Protein AF-A0A2V7J8C3-F1 (afdb_monomer)

Mean predicted aligned error: 5.35 Å

Structure (mmCIF, N/CA/C/O backbone):
data_AF-A0A2V7J8C3-F1
#
_entry.id   AF-A0A2V7J8C3-F1
#
loop_
_atom_site.group_PDB
_atom_site.id
_atom_site.type_symbol
_atom_site.label_atom_id
_atom_site.label_alt_id
_atom_site.label_comp_id
_atom_site.label_asym_id
_atom_site.label_entity_id
_atom_site.label_seq_id
_atom_site.pdbx_PDB_ins_code
_atom_site.Cartn_x
_atom_site.Cartn_y
_atom_site.Cartn_z
_atom_site.occupancy
_atom_site.B_iso_or_equiv
_atom_site.auth_seq_id
_atom_site.auth_comp_id
_atom_site.auth_asym_id
_atom_site.auth_atom_id
_atom_site.pdbx_PDB_model_num
ATOM 1 N N . LEU A 1 1 ? -2.988 12.507 -0.382 1.00 87.06 1 LEU A N 1
ATOM 2 C CA . LEU A 1 1 ? -4.265 12.664 -1.120 1.00 87.06 1 LEU A CA 1
ATOM 3 C C . LEU A 1 1 ? -5.375 12.740 -0.075 1.00 87.06 1 LEU A C 1
ATOM 5 O O . LEU A 1 1 ? -5.183 12.157 0.988 1.00 87.06 1 LEU A O 1
ATOM 9 N N . PRO A 1 2 ? -6.484 13.457 -0.310 1.00 94.12 2 PRO A N 1
ATOM 10 C CA . PRO A 1 2 ? -7.516 13.644 0.717 1.00 94.12 2 PRO A CA 1
ATOM 11 C C . PRO A 1 2 ? -8.126 12.335 1.248 1.00 94.12 2 PRO A C 1
ATOM 13 O O . PRO A 1 2 ? -8.419 12.233 2.427 1.00 94.12 2 PRO A O 1
ATOM 16 N N . ASP A 1 3 ? -8.231 11.313 0.403 1.00 97.12 3 ASP A N 1
ATOM 17 C CA . ASP A 1 3 ? -8.801 9.984 0.682 1.00 97.12 3 ASP A CA 1
ATOM 18 C C . ASP A 1 3 ? -7.732 8.909 0.992 1.00 97.12 3 ASP A C 1
ATOM 20 O O . ASP A 1 3 ? -7.987 7.710 0.881 1.00 97.12 3 ASP A O 1
ATOM 24 N N . GLY A 1 4 ? -6.498 9.319 1.311 1.00 97.25 4 GLY A N 1
ATOM 25 C CA . GLY A 1 4 ? -5.372 8.424 1.609 1.00 97.25 4 GLY A CA 1
ATOM 26 C C . GLY A 1 4 ? -4.114 8.762 0.806 1.00 97.25 4 GLY A C 1
ATOM 27 O O . GLY A 1 4 ? -3.589 9.880 0.863 1.00 97.25 4 GLY A O 1
ATOM 28 N N . GLY A 1 5 ? -3.594 7.810 0.029 1.00 97.19 5 GLY A N 1
ATOM 29 C CA . GLY A 1 5 ? -2.376 8.047 -0.749 1.00 97.19 5 GLY A CA 1
ATOM 30 C C . GLY A 1 5 ? -1.975 6.924 -1.695 1.00 97.19 5 GLY A C 1
ATOM 31 O O . GLY A 1 5 ? -2.799 6.100 -2.085 1.00 97.19 5 GLY A O 1
ATOM 32 N N . ARG A 1 6 ? -0.709 6.938 -2.116 1.00 96.06 6 ARG A N 1
ATOM 33 C CA . ARG A 1 6 ? -0.132 5.947 -3.028 1.00 96.06 6 ARG A CA 1
ATOM 34 C C . ARG A 1 6 ? 1.333 5.684 -2.693 1.00 96.06 6 ARG A C 1
ATOM 36 O O . ARG A 1 6 ? 2.027 6.609 -2.278 1.00 96.06 6 ARG A O 1
ATOM 43 N N . VAL A 1 7 ? 1.774 4.457 -2.934 1.00 93.00 7 VAL A N 1
ATOM 44 C CA . VAL A 1 7 ? 3.190 4.073 -3.028 1.00 93.00 7 VAL A CA 1
ATOM 45 C C . VAL A 1 7 ? 3.501 3.907 -4.508 1.00 93.00 7 VAL A C 1
ATOM 47 O O . VAL A 1 7 ? 2.703 3.298 -5.216 1.00 93.00 7 VAL A O 1
ATOM 50 N N . VAL A 1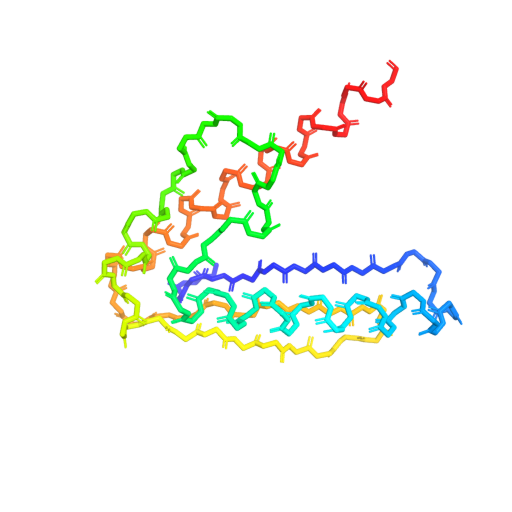 8 ? 4.600 4.483 -4.987 1.00 93.75 8 VAL A N 1
ATOM 51 C CA . VAL A 1 8 ? 5.009 4.426 -6.396 1.00 93.75 8 VAL A CA 1
ATOM 52 C C . VAL A 1 8 ? 6.448 3.948 -6.447 1.00 93.75 8 VAL A C 1
ATOM 54 O O . VAL A 1 8 ? 7.278 4.460 -5.700 1.00 93.75 8 VAL A O 1
ATOM 57 N N . LEU A 1 9 ? 6.724 3.001 -7.335 1.00 92.38 9 LEU A N 1
ATOM 58 C CA . LEU A 1 9 ? 8.073 2.575 -7.667 1.00 92.38 9 LEU A CA 1
ATOM 59 C C . LEU A 1 9 ? 8.194 2.558 -9.189 1.00 92.38 9 LEU A C 1
ATOM 61 O O . LEU A 1 9 ? 7.447 1.850 -9.861 1.00 92.38 9 LEU A O 1
ATOM 65 N N . ASP A 1 10 ? 9.117 3.356 -9.712 1.00 93.00 10 ASP A N 1
ATOM 66 C CA . ASP A 1 10 ? 9.424 3.457 -11.136 1.00 93.00 10 ASP A CA 1
ATOM 67 C C . ASP A 1 10 ? 10.932 3.208 -11.337 1.00 93.00 10 ASP A C 1
ATOM 69 O O . ASP A 1 10 ? 11.735 3.444 -10.434 1.00 93.00 10 ASP A O 1
ATOM 73 N N . ARG A 1 11 ? 11.319 2.717 -12.517 1.00 90.69 11 ARG A N 1
ATOM 74 C CA . ARG A 1 11 ? 12.713 2.615 -12.969 1.00 90.69 11 ARG A CA 1
ATOM 75 C C . ARG A 1 11 ? 13.140 3.884 -13.685 1.00 90.69 11 ARG A C 1
ATOM 77 O O . ARG A 1 11 ? 12.342 4.523 -14.382 1.00 90.69 11 ARG A O 1
ATOM 84 N N . ASP A 1 12 ? 14.427 4.187 -13.580 1.00 89.25 12 ASP A N 1
ATOM 85 C CA . ASP A 1 12 ? 15.066 5.230 -14.379 1.00 89.25 12 ASP A CA 1
ATOM 86 C C . ASP A 1 12 ? 15.152 4.830 -15.852 1.00 89.25 12 ASP A C 1
ATOM 88 O O . ASP A 1 12 ? 14.754 5.602 -16.724 1.00 89.25 12 ASP A O 1
ATOM 92 N N . ASP A 1 13 ? 15.553 3.586 -16.111 1.00 88.06 13 ASP A N 1
ATOM 93 C CA . ASP A 1 13 ? 15.541 3.002 -17.446 1.00 88.06 13 ASP A CA 1
ATOM 94 C C . ASP A 1 13 ? 14.136 2.496 -17.818 1.00 88.06 13 ASP A C 1
ATOM 96 O O . ASP A 1 13 ? 13.621 1.528 -17.255 1.00 88.06 13 ASP A O 1
ATOM 100 N N . ALA A 1 14 ? 13.507 3.175 -18.779 1.00 84.00 14 ALA A N 1
ATOM 101 C CA . ALA A 1 14 ? 12.165 2.859 -19.255 1.00 84.00 14 ALA A CA 1
ATOM 102 C C . ALA A 1 14 ? 12.111 1.676 -20.241 1.00 84.00 14 ALA A C 1
ATOM 104 O O . ALA A 1 14 ? 11.008 1.218 -20.546 1.00 84.00 14 ALA A O 1
ATOM 105 N N . VAL A 1 15 ? 13.253 1.186 -20.744 1.00 90.56 15 VAL A N 1
ATOM 106 C CA . VAL A 1 15 ? 13.302 0.034 -21.665 1.00 90.56 15 VAL A CA 1
ATOM 107 C C . VAL A 1 15 ? 13.676 -1.279 -20.972 1.00 90.56 15 VAL A C 1
ATOM 109 O O . VAL A 1 15 ? 13.545 -2.346 -21.574 1.00 90.56 15 VAL A O 1
ATOM 112 N N . ASP A 1 16 ? 14.045 -1.231 -19.689 1.00 93.06 16 ASP A N 1
ATOM 113 C CA . ASP A 1 16 ? 14.272 -2.401 -18.832 1.00 93.06 16 ASP A CA 1
ATOM 114 C C . ASP A 1 16 ? 12.940 -3.087 -18.462 1.00 93.06 16 ASP A C 1
ATOM 116 O O . ASP A 1 16 ? 12.409 -2.998 -17.348 1.00 93.06 16 ASP A O 1
ATOM 120 N N . THR A 1 17 ? 12.353 -3.765 -19.450 1.00 93.88 17 THR A N 1
ATOM 121 C CA . THR A 1 17 ? 11.044 -4.425 -19.334 1.00 93.88 17 THR A CA 1
ATOM 122 C C . THR A 1 17 ? 11.018 -5.511 -18.257 1.00 93.88 17 THR A C 1
ATOM 124 O O . THR A 1 17 ? 9.980 -5.706 -17.618 1.00 93.88 17 THR A O 1
ATOM 127 N N . ALA A 1 18 ? 12.149 -6.175 -18.000 1.00 95.62 18 ALA A N 1
ATOM 128 C CA . ALA A 1 18 ? 12.275 -7.196 -16.965 1.00 95.62 18 ALA A CA 1
ATOM 129 C C . ALA A 1 18 ? 12.188 -6.590 -15.553 1.00 95.62 18 ALA A C 1
ATOM 131 O O . ALA A 1 18 ? 11.429 -7.087 -14.710 1.00 95.62 18 ALA A O 1
ATOM 132 N N . ALA A 1 19 ? 12.890 -5.481 -15.291 1.00 93.50 19 ALA A N 1
ATOM 133 C CA . ALA A 1 19 ? 12.774 -4.793 -14.008 1.00 93.50 19 ALA A CA 1
ATOM 134 C C . ALA A 1 19 ? 11.388 -4.164 -13.818 1.00 93.50 19 ALA A C 1
ATOM 136 O O . ALA A 1 19 ? 10.812 -4.252 -12.732 1.00 93.50 19 ALA A O 1
ATOM 137 N N . ILE A 1 20 ? 10.806 -3.588 -14.875 1.00 96.75 20 ILE A N 1
ATOM 138 C CA . ILE A 1 20 ? 9.440 -3.044 -14.837 1.00 96.75 20 ILE A CA 1
ATOM 139 C C . ILE A 1 20 ? 8.427 -4.144 -14.483 1.00 96.75 20 ILE A C 1
ATOM 141 O O . ILE A 1 20 ? 7.562 -3.934 -13.627 1.00 96.75 20 ILE A O 1
ATOM 145 N N . ALA A 1 21 ? 8.536 -5.328 -15.094 1.00 96.50 21 ALA A N 1
ATOM 146 C CA . ALA A 1 21 ? 7.674 -6.468 -14.783 1.00 96.50 21 ALA A CA 1
ATOM 147 C C . ALA A 1 21 ? 7.834 -6.927 -13.324 1.00 96.50 21 ALA A C 1
ATOM 149 O O . ALA A 1 21 ? 6.832 -7.147 -12.637 1.00 96.50 21 ALA A O 1
ATOM 150 N N . THR A 1 22 ? 9.074 -6.986 -12.832 1.00 96.00 22 THR A N 1
ATOM 151 C CA . THR A 1 22 ? 9.386 -7.309 -11.431 1.00 96.00 22 THR A CA 1
ATOM 152 C C . THR A 1 22 ? 8.734 -6.319 -10.465 1.00 96.00 22 THR A C 1
ATOM 154 O O . THR A 1 22 ? 8.076 -6.730 -9.511 1.00 96.00 22 THR A O 1
ATOM 157 N N . ILE A 1 23 ? 8.825 -5.013 -10.736 1.00 94.94 23 ILE A N 1
ATOM 158 C CA . ILE A 1 23 ? 8.181 -3.982 -9.910 1.00 94.94 23 ILE A CA 1
ATOM 159 C C . ILE A 1 23 ? 6.665 -4.155 -9.887 1.00 94.94 23 ILE A C 1
ATOM 161 O O . ILE A 1 23 ? 6.049 -4.081 -8.825 1.00 94.94 23 ILE A O 1
ATOM 165 N N . ARG A 1 24 ? 6.037 -4.397 -11.041 1.00 97.50 24 ARG A N 1
ATOM 166 C CA . ARG A 1 24 ? 4.580 -4.587 -11.115 1.00 97.50 24 ARG A CA 1
ATOM 167 C C . ARG A 1 24 ? 4.129 -5.803 -10.312 1.00 97.50 24 ARG A C 1
ATOM 169 O O . ARG A 1 24 ? 3.149 -5.707 -9.575 1.00 97.50 24 ARG A O 1
ATOM 176 N N . ALA A 1 25 ? 4.851 -6.921 -10.411 1.00 96.56 25 ALA A N 1
ATOM 177 C CA . ALA A 1 25 ? 4.597 -8.101 -9.585 1.00 96.56 25 ALA A CA 1
ATOM 178 C C . ALA A 1 25 ? 4.728 -7.767 -8.091 1.00 96.56 25 ALA A C 1
ATOM 180 O O . ALA A 1 25 ? 3.803 -8.015 -7.317 1.00 96.56 25 ALA A O 1
ATOM 181 N N . HIS A 1 26 ? 5.806 -7.080 -7.713 1.00 93.69 26 HIS A N 1
ATOM 182 C CA . HIS A 1 26 ? 6.038 -6.653 -6.339 1.00 93.69 26 HIS A CA 1
ATOM 183 C C . HIS A 1 26 ? 4.913 -5.752 -5.789 1.00 93.69 26 HIS A C 1
ATOM 185 O O . HIS A 1 26 ? 4.433 -5.961 -4.675 1.00 93.69 26 HIS A O 1
ATOM 191 N N . MET A 1 27 ? 4.411 -4.793 -6.577 1.00 94.94 27 MET A N 1
ATOM 192 C CA . MET A 1 27 ? 3.289 -3.936 -6.164 1.00 94.94 27 MET A CA 1
ATOM 193 C C . MET A 1 27 ? 1.993 -4.733 -5.932 1.00 94.94 27 MET A C 1
ATOM 195 O O . MET A 1 27 ? 1.225 -4.413 -5.021 1.00 94.94 27 MET A O 1
ATOM 199 N N . ARG A 1 28 ? 1.740 -5.793 -6.712 1.00 97.12 28 ARG A N 1
ATOM 200 C CA . ARG A 1 28 ? 0.582 -6.686 -6.502 1.00 97.12 28 ARG A CA 1
ATOM 201 C C . ARG A 1 28 ? 0.718 -7.500 -5.219 1.00 97.12 28 ARG A C 1
ATOM 203 O O . ARG A 1 28 ? -0.273 -7.657 -4.499 1.00 97.12 28 ARG A O 1
ATOM 210 N N . ASP A 1 29 ? 1.927 -7.952 -4.904 1.00 95.12 29 ASP A N 1
ATOM 211 C CA . ASP A 1 29 ? 2.211 -8.660 -3.656 1.00 95.12 29 ASP A CA 1
ATOM 212 C C . ASP A 1 29 ? 2.024 -7.759 -2.434 1.00 95.12 29 ASP A C 1
ATOM 214 O O . ASP A 1 29 ? 1.407 -8.187 -1.456 1.00 95.12 29 ASP A O 1
ATOM 218 N N . ILE A 1 30 ? 2.482 -6.502 -2.502 1.00 92.19 30 ILE A N 1
ATOM 219 C CA . ILE A 1 30 ? 2.244 -5.499 -1.452 1.00 92.19 30 ILE A CA 1
ATOM 220 C C . ILE A 1 30 ? 0.748 -5.268 -1.269 1.00 92.19 30 ILE A C 1
ATOM 222 O O . ILE A 1 30 ? 0.248 -5.341 -0.149 1.00 92.19 30 ILE A O 1
ATOM 226 N N . ALA A 1 31 ? 0.012 -5.017 -2.356 1.00 96.06 31 ALA A N 1
ATOM 227 C CA . ALA A 1 31 ? -1.426 -4.785 -2.268 1.00 96.06 31 ALA A CA 1
ATOM 228 C C . ALA A 1 31 ? -2.155 -5.986 -1.637 1.00 96.06 31 ALA A C 1
ATOM 230 O O . ALA A 1 31 ? -3.102 -5.803 -0.874 1.00 96.06 31 ALA A O 1
ATOM 231 N N . THR A 1 32 ? -1.705 -7.211 -1.922 1.00 96.31 32 THR A N 1
ATOM 232 C CA . THR A 1 32 ? -2.266 -8.440 -1.344 1.00 96.31 32 THR A CA 1
ATOM 233 C C . THR A 1 32 ? -1.967 -8.567 0.144 1.00 96.31 32 THR A C 1
ATOM 235 O O . THR A 1 32 ? -2.893 -8.806 0.916 1.00 96.31 32 THR A O 1
ATOM 238 N N . ALA A 1 33 ? -0.721 -8.342 0.561 1.00 93.62 33 ALA A N 1
ATOM 239 C CA . ALA A 1 33 ? -0.350 -8.360 1.974 1.00 93.62 33 ALA A CA 1
ATOM 240 C C . ALA A 1 33 ? -1.119 -7.289 2.767 1.00 93.62 33 ALA A C 1
ATOM 242 O O . ALA A 1 33 ? -1.744 -7.584 3.784 1.00 93.62 33 ALA A O 1
ATOM 243 N N . PHE A 1 34 ? -1.205 -6.070 2.232 1.00 94.44 34 PHE A N 1
ATOM 244 C CA . PHE A 1 34 ? -1.915 -4.970 2.883 1.00 94.44 34 PHE A CA 1
ATOM 245 C C . PHE A 1 34 ? -3.410 -5.251 3.055 1.00 94.44 34 PHE A C 1
ATOM 247 O O . PHE A 1 34 ? -3.967 -4.965 4.114 1.00 94.44 34 PHE A O 1
ATOM 254 N N . ARG A 1 35 ? -4.057 -5.884 2.065 1.00 96.12 35 ARG A N 1
ATOM 255 C CA . ARG A 1 35 ? -5.450 -6.356 2.197 1.00 96.12 35 ARG A CA 1
ATOM 256 C C . ARG A 1 35 ? -5.622 -7.377 3.323 1.00 96.12 35 ARG A C 1
ATOM 258 O O . ARG A 1 35 ? -6.669 -7.398 3.966 1.00 96.12 35 ARG A O 1
ATOM 265 N N . ALA A 1 36 ? -4.604 -8.194 3.584 1.00 94.88 36 ALA A N 1
ATOM 266 C CA . ALA A 1 36 ? -4.584 -9.132 4.704 1.00 94.88 36 ALA A CA 1
ATOM 267 C C . ALA A 1 36 ? -4.248 -8.465 6.055 1.00 94.88 36 ALA A C 1
ATOM 269 O O . ALA A 1 36 ? -4.282 -9.129 7.087 1.00 94.88 36 ALA A O 1
ATOM 270 N N . GLY A 1 37 ? -3.945 -7.160 6.076 1.00 92.75 37 GLY A N 1
ATOM 271 C CA . GLY A 1 37 ? -3.438 -6.467 7.263 1.00 92.75 37 GLY A CA 1
ATOM 272 C C . GLY A 1 37 ? -1.997 -6.849 7.614 1.00 92.75 37 GLY A C 1
ATOM 273 O O . GLY A 1 37 ? -1.542 -6.565 8.724 1.00 92.75 37 GLY A O 1
ATOM 274 N N . ASP A 1 38 ? -1.297 -7.498 6.683 1.00 90.56 38 ASP A N 1
ATOM 275 C CA . ASP A 1 38 ? 0.119 -7.808 6.777 1.00 90.56 38 ASP A CA 1
ATOM 276 C C . ASP A 1 38 ? 0.916 -6.672 6.141 1.00 90.56 38 ASP A C 1
ATOM 278 O O . ASP A 1 38 ? 0.928 -6.484 4.923 1.00 90.56 38 ASP A O 1
ATOM 282 N N . PHE A 1 39 ? 1.591 -5.905 6.987 1.00 87.31 39 PHE A N 1
ATOM 283 C CA . PHE A 1 39 ? 2.434 -4.814 6.534 1.00 87.31 39 PHE A CA 1
ATOM 284 C C . PHE A 1 39 ? 3.926 -5.170 6.557 1.00 87.31 39 PHE A C 1
ATOM 286 O O . PHE A 1 39 ? 4.742 -4.316 6.265 1.00 87.31 39 PHE A O 1
ATOM 293 N N . THR A 1 40 ? 4.317 -6.414 6.843 1.00 77.06 40 THR A N 1
ATOM 294 C CA . THR A 1 40 ? 5.735 -6.790 7.022 1.00 77.06 40 THR A CA 1
ATOM 295 C C . THR A 1 40 ? 6.581 -6.680 5.748 1.00 77.06 40 THR A C 1
ATOM 297 O O . THR A 1 40 ? 7.759 -6.338 5.829 1.00 77.06 40 THR A O 1
ATOM 300 N N . LYS A 1 41 ? 5.993 -6.906 4.563 1.00 68.69 41 LYS A N 1
ATOM 301 C CA . LYS A 1 41 ? 6.720 -6.949 3.278 1.00 68.69 41 LYS A CA 1
ATOM 302 C C . LYS A 1 41 ? 7.468 -5.654 2.904 1.00 68.69 41 LYS A C 1
ATOM 304 O O . LYS A 1 41 ? 8.626 -5.760 2.517 1.00 68.69 41 LYS A O 1
ATOM 309 N N . PRO A 1 42 ? 6.889 -4.442 3.019 1.00 60.12 42 PRO A N 1
ATOM 310 C CA . PRO A 1 42 ? 7.653 -3.203 2.834 1.00 60.12 42 PRO A CA 1
ATOM 311 C C . PRO A 1 42 ? 8.560 -2.835 4.019 1.00 60.12 42 PRO A C 1
ATOM 313 O O . PRO A 1 42 ? 9.315 -1.877 3.914 1.00 60.12 42 PRO A O 1
ATOM 316 N N . PHE A 1 43 ? 8.507 -3.559 5.142 1.00 55.78 43 PHE A N 1
ATOM 317 C CA . PHE A 1 43 ? 9.169 -3.166 6.391 1.00 55.78 43 PHE A CA 1
ATOM 318 C C . PHE A 1 43 ? 10.222 -4.141 6.901 1.00 55.78 43 PHE A C 1
ATOM 320 O O . PHE A 1 43 ? 10.633 -4.013 8.051 1.00 55.78 43 PHE A O 1
ATOM 327 N N . GLN A 1 44 ? 10.702 -5.087 6.090 1.00 53.22 44 GLN A N 1
ATOM 328 C CA . GLN A 1 44 ? 11.776 -5.997 6.521 1.00 53.22 44 GLN A CA 1
ATOM 329 C C . GLN A 1 44 ? 13.043 -5.268 7.021 1.00 53.22 44 GLN A C 1
ATOM 331 O O . GLN A 1 44 ? 13.855 -5.874 7.709 1.00 53.22 44 GLN A O 1
ATOM 336 N N . VAL A 1 45 ? 13.184 -3.970 6.732 1.00 52.19 45 VAL A N 1
ATOM 337 C CA . VAL A 1 45 ? 14.267 -3.087 7.194 1.00 52.19 45 VAL A CA 1
ATOM 338 C C . VAL A 1 45 ? 13.956 -2.267 8.459 1.00 52.19 45 VAL A C 1
ATOM 340 O O . VAL A 1 45 ? 14.845 -1.590 8.967 1.00 52.19 45 VAL A O 1
ATOM 343 N N . HIS A 1 46 ? 12.745 -2.315 9.024 1.00 55.94 46 HIS A N 1
ATOM 344 C CA . HIS A 1 46 ? 12.406 -1.546 10.228 1.00 55.94 46 HIS A CA 1
ATOM 345 C C . HIS A 1 46 ? 12.288 -2.455 11.455 1.00 55.94 46 HIS A C 1
ATOM 347 O O . HIS A 1 46 ? 11.282 -3.128 11.653 1.00 55.94 46 HIS A O 1
ATOM 353 N N . ALA A 1 47 ? 13.285 -2.399 12.343 1.00 57.56 47 ALA A N 1
ATOM 354 C CA . ALA A 1 47 ? 13.244 -3.030 13.669 1.00 57.56 47 ALA A CA 1
ATOM 355 C C . ALA A 1 47 ? 12.226 -2.376 14.636 1.00 57.56 47 ALA A C 1
ATOM 357 O O . ALA A 1 47 ? 12.155 -2.742 15.808 1.00 57.56 47 ALA A O 1
ATOM 358 N N . GLN A 1 48 ? 11.449 -1.395 14.160 1.00 65.44 48 GLN A N 1
ATOM 359 C CA . GLN A 1 48 ? 10.527 -0.589 14.954 1.00 65.44 48 GLN A CA 1
ATOM 360 C C . GLN A 1 48 ? 9.097 -0.643 14.417 1.00 65.44 48 GLN A C 1
ATOM 362 O O . GLN A 1 48 ? 8.859 -0.830 13.223 1.00 65.44 48 GLN A O 1
ATOM 367 N N . ALA A 1 49 ? 8.136 -0.427 15.316 1.00 76.62 49 ALA A N 1
ATOM 368 C CA . ALA A 1 49 ? 6.735 -0.277 14.954 1.00 76.62 49 ALA A CA 1
ATOM 369 C C . ALA A 1 49 ? 6.564 0.897 13.978 1.00 76.62 49 ALA A C 1
ATOM 371 O O . ALA A 1 49 ? 6.950 2.025 14.279 1.00 76.62 49 ALA A O 1
ATOM 372 N N . VAL A 1 50 ? 5.967 0.638 12.813 1.00 87.19 50 VAL A N 1
ATOM 373 C CA . VAL A 1 50 ? 5.732 1.677 11.807 1.00 87.19 50 VAL A CA 1
ATOM 374 C C . VAL A 1 50 ? 4.428 2.421 12.126 1.00 87.19 50 VAL A C 1
ATOM 376 O O . VAL A 1 50 ? 3.372 1.775 12.191 1.00 87.19 50 VAL A O 1
ATOM 379 N N . PRO A 1 51 ? 4.460 3.757 12.306 1.00 92.44 51 PRO A N 1
ATOM 380 C CA . PRO A 1 51 ? 3.267 4.566 12.544 1.00 92.44 51 PRO A CA 1
ATOM 381 C C . PRO A 1 51 ? 2.159 4.312 11.515 1.00 92.44 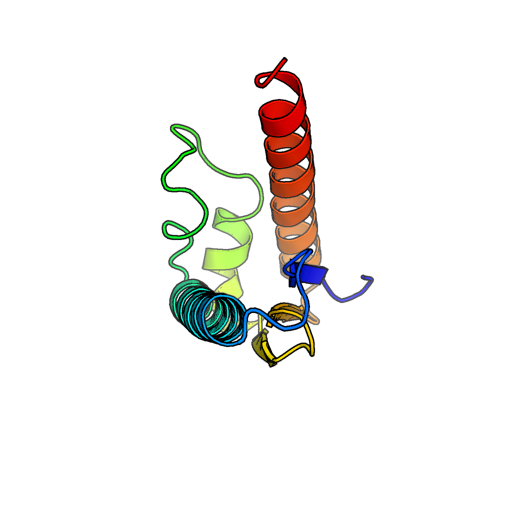51 PRO A C 1
ATOM 383 O O . PRO A 1 51 ? 2.424 4.018 10.350 1.00 92.44 51 PRO A O 1
ATOM 386 N N . GLY A 1 52 ? 0.902 4.386 11.951 1.00 94.50 52 GLY A N 1
ATOM 387 C CA . GLY A 1 52 ? -0.270 4.139 11.109 1.00 94.50 52 GLY A CA 1
ATOM 388 C C . GLY A 1 52 ? -0.615 2.664 10.859 1.00 94.50 52 GLY A C 1
ATOM 389 O O . GLY A 1 52 ? -1.784 2.350 10.655 1.00 94.50 52 GLY A O 1
ATOM 390 N N . THR A 1 53 ? 0.332 1.723 10.942 1.00 93.56 53 THR A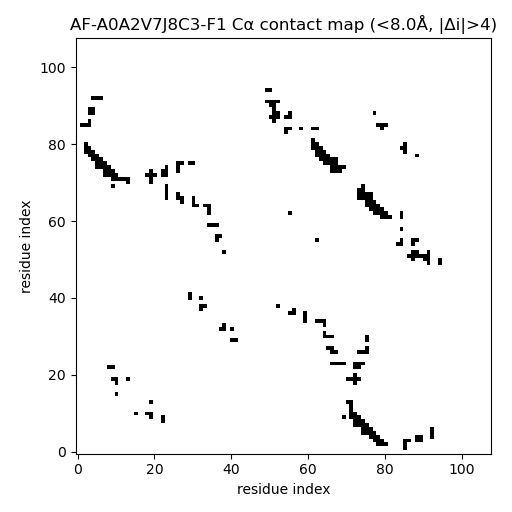 N 1
ATOM 391 C CA . THR A 1 53 ? 0.069 0.306 10.591 1.00 93.56 53 THR A CA 1
ATOM 392 C C . THR A 1 53 ? -0.954 -0.381 11.489 1.00 93.56 53 THR A C 1
ATOM 394 O O . THR A 1 53 ? -1.782 -1.147 10.998 1.00 93.56 53 THR A O 1
ATOM 397 N N . VAL A 1 54 ? -0.954 -0.075 12.791 1.00 93.69 54 VAL A N 1
ATOM 398 C CA . VAL A 1 54 ? -1.962 -0.582 13.736 1.00 93.69 54 VAL A CA 1
ATOM 399 C C . VAL A 1 54 ? -3.353 -0.092 13.338 1.00 93.69 54 VAL A C 1
ATOM 401 O O . VAL A 1 54 ? -4.252 -0.910 13.155 1.00 93.69 54 VAL A O 1
ATOM 404 N N . GLY A 1 55 ? -3.509 1.213 13.097 1.00 96.38 55 GLY A N 1
ATOM 405 C CA . GLY A 1 55 ? -4.783 1.793 12.667 1.00 96.38 55 GLY A CA 1
ATOM 406 C C . GLY A 1 55 ? -5.242 1.265 11.306 1.00 96.38 55 GLY A C 1
ATOM 407 O O . GLY A 1 55 ? -6.420 0.967 11.122 1.00 96.38 55 GLY A O 1
ATOM 408 N N . MET A 1 56 ? -4.319 1.069 10.361 1.00 97.25 56 MET A N 1
ATOM 409 C CA . MET A 1 56 ? -4.630 0.455 9.068 1.00 97.25 56 MET A CA 1
ATOM 410 C C . MET A 1 56 ? -5.086 -1.004 9.221 1.00 97.25 56 MET A C 1
ATOM 412 O O . MET A 1 56 ? -6.044 -1.411 8.567 1.00 97.25 56 MET A O 1
ATOM 416 N N . ARG A 1 57 ? -4.456 -1.782 10.112 1.00 95.69 57 ARG A N 1
ATOM 417 C CA . ARG A 1 57 ? -4.840 -3.173 10.406 1.00 95.69 57 ARG A CA 1
ATOM 418 C C . ARG A 1 57 ? -6.221 -3.264 11.052 1.00 95.69 57 ARG A C 1
ATOM 420 O O . ARG A 1 57 ? -7.043 -4.071 10.626 1.00 95.69 57 ARG A O 1
ATOM 427 N N . GLU A 1 58 ? -6.486 -2.431 12.053 1.00 97.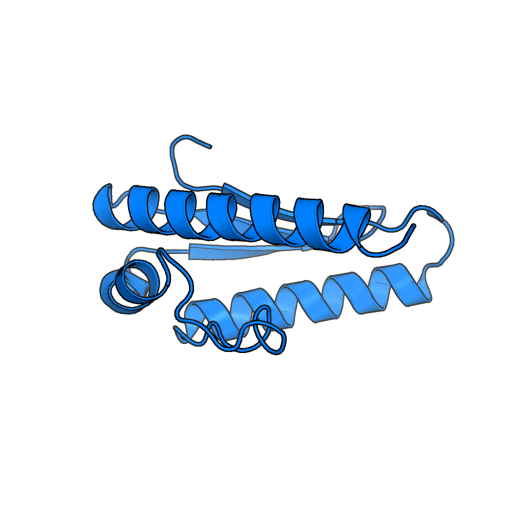12 58 GLU A N 1
ATOM 428 C CA . GLU A 1 58 ? -7.782 -2.371 12.742 1.00 97.12 58 GLU A CA 1
ATOM 429 C C . GLU A 1 58 ? -8.913 -1.950 11.798 1.00 97.12 58 GLU A C 1
ATOM 431 O O . GLU A 1 58 ? -10.038 -2.435 11.907 1.00 97.12 58 GLU A O 1
ATOM 436 N N . ARG A 1 59 ? -8.608 -1.085 10.824 1.00 97.56 59 ARG A N 1
ATOM 437 C CA . ARG A 1 59 ? -9.564 -0.571 9.838 1.00 97.56 59 ARG A CA 1
ATOM 438 C C . ARG A 1 59 ? -9.497 -1.287 8.492 1.00 97.56 59 ARG A C 1
ATOM 440 O O . ARG A 1 59 ? -10.004 -0.742 7.516 1.00 97.56 59 ARG A O 1
ATOM 447 N N . ARG A 1 60 ? -8.936 -2.504 8.408 1.00 96.25 60 ARG A N 1
ATOM 448 C CA . ARG A 1 60 ? -8.693 -3.182 7.114 1.00 96.25 60 ARG A CA 1
ATOM 449 C C . ARG A 1 60 ? -9.925 -3.226 6.205 1.00 96.25 60 ARG A C 1
ATOM 451 O O . ARG A 1 60 ? -9.804 -3.057 5.002 1.00 96.25 60 ARG A O 1
ATOM 458 N N . ALA A 1 61 ? -11.112 -3.426 6.786 1.00 97.25 61 ALA A N 1
ATOM 459 C CA . ALA A 1 61 ? -12.367 -3.533 6.042 1.00 97.25 61 ALA A CA 1
ATOM 460 C C . ALA A 1 61 ? -12.811 -2.204 5.400 1.00 97.25 61 ALA A C 1
ATOM 462 O O . ALA A 1 61 ? -13.600 -2.215 4.462 1.00 97.25 61 ALA A O 1
ATOM 463 N N . ALA A 1 62 ? -12.300 -1.073 5.890 1.00 98.12 62 ALA A N 1
ATOM 464 C CA . ALA A 1 62 ? -12.580 0.262 5.371 1.00 98.12 62 ALA A CA 1
ATOM 465 C C . ALA A 1 62 ? -11.525 0.752 4.362 1.00 98.12 62 ALA A C 1
ATOM 467 O O . ALA A 1 62 ? -11.694 1.824 3.782 1.00 98.12 62 ALA A O 1
ATOM 468 N N . ILE A 1 63 ? -10.440 -0.002 4.147 1.00 98.62 63 ILE A N 1
ATOM 469 C CA . ILE A 1 63 ? -9.335 0.408 3.278 1.00 98.62 63 ILE A CA 1
ATOM 470 C C . ILE A 1 63 ? -9.297 -0.471 2.033 1.00 98.62 63 ILE A C 1
ATOM 472 O O . ILE A 1 63 ? -9.248 -1.697 2.101 1.00 98.62 63 ILE A O 1
ATOM 476 N N . SER A 1 64 ? -9.253 0.177 0.874 1.00 98.56 64 SER A N 1
ATOM 477 C CA . SER A 1 64 ? -8.984 -0.479 -0.401 1.00 98.56 64 SER A CA 1
ATOM 478 C C . SER A 1 64 ? -7.533 -0.267 -0.819 1.00 98.56 64 SER A C 1
ATOM 480 O O . SER A 1 64 ? -6.968 0.821 -0.672 1.00 98.56 64 SER A O 1
ATOM 482 N N . TYR A 1 65 ? -6.947 -1.331 -1.361 1.00 98.12 65 TYR A N 1
ATOM 483 C CA . TYR A 1 65 ? -5.594 -1.354 -1.899 1.00 98.12 65 TYR A CA 1
ATOM 484 C C . TYR A 1 65 ? -5.664 -1.852 -3.334 1.00 98.12 65 TYR A C 1
ATOM 486 O O . TYR A 1 65 ? -6.185 -2.939 -3.585 1.00 98.12 65 TYR A O 1
ATOM 494 N N . GLU A 1 66 ? -5.138 -1.074 -4.269 1.00 98.25 66 GLU A N 1
ATOM 495 C CA . GLU A 1 66 ? -5.224 -1.353 -5.699 1.00 98.25 66 GLU A CA 1
ATOM 496 C C . GLU A 1 66 ? -3.842 -1.211 -6.332 1.00 98.25 66 GLU A C 1
ATOM 498 O O . GLU A 1 66 ? -3.245 -0.135 -6.295 1.00 98.25 66 GLU A O 1
ATOM 503 N N . ALA A 1 67 ? -3.322 -2.306 -6.885 1.00 97.56 67 ALA A N 1
ATOM 504 C CA . ALA A 1 67 ? -2.083 -2.278 -7.648 1.00 97.56 67 ALA A CA 1
ATOM 505 C C . ALA A 1 67 ? -2.393 -1.822 -9.077 1.00 97.56 67 ALA A C 1
ATOM 507 O O . ALA A 1 67 ? -3.271 -2.387 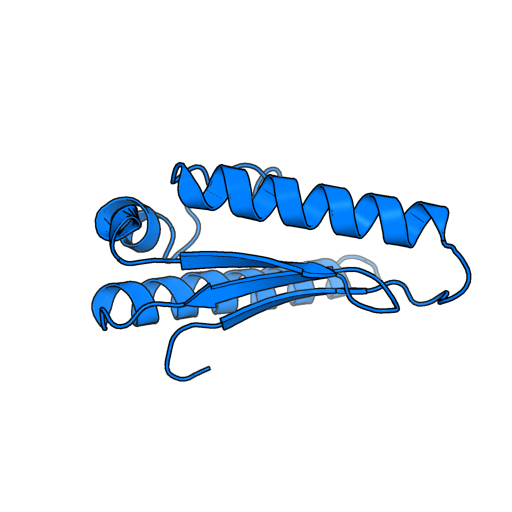-9.725 1.00 97.56 67 ALA A O 1
ATOM 508 N N . ILE A 1 68 ? -1.682 -0.803 -9.551 1.00 98.44 68 ILE A N 1
ATOM 509 C CA . ILE A 1 68 ? -1.860 -0.219 -10.880 1.00 98.44 68 ILE A CA 1
ATOM 510 C C . ILE A 1 68 ? -0.507 -0.248 -11.584 1.00 98.44 68 ILE A C 1
ATOM 512 O O . ILE A 1 68 ? 0.485 0.281 -11.071 1.00 98.44 68 ILE A O 1
ATOM 516 N N . ASP A 1 69 ? -0.475 -0.860 -12.763 1.00 97.75 69 ASP A N 1
ATOM 517 C CA . ASP A 1 69 ? 0.705 -0.872 -13.619 1.00 97.75 69 ASP A CA 1
ATOM 518 C C . ASP A 1 69 ? 0.986 0.543 -14.138 1.00 97.75 69 ASP A C 1
ATOM 520 O O . ASP A 1 69 ? 0.083 1.268 -14.558 1.00 97.75 69 ASP A O 1
ATOM 524 N N . ARG A 1 70 ? 2.258 0.939 -14.125 1.00 96.69 70 ARG A N 1
ATOM 525 C CA . ARG A 1 70 ? 2.733 2.210 -14.681 1.00 96.69 70 ARG A CA 1
ATOM 526 C C . ARG A 1 70 ? 3.698 1.943 -15.832 1.00 96.69 70 ARG A C 1
ATOM 528 O O . ARG A 1 70 ? 4.352 0.898 -15.835 1.00 96.69 70 ARG A O 1
ATOM 535 N N . PRO A 1 71 ? 3.866 2.876 -16.788 1.00 95.62 71 PRO A N 1
ATOM 536 C CA . PRO A 1 71 ? 4.783 2.683 -17.913 1.00 95.62 71 PRO A CA 1
ATOM 537 C C . PRO A 1 71 ? 6.205 2.295 -17.489 1.00 95.62 71 PRO A C 1
ATOM 539 O O . PRO A 1 71 ? 6.808 1.442 -18.123 1.00 95.62 71 PRO A O 1
ATOM 542 N N . ARG A 1 72 ? 6.689 2.853 -16.372 1.00 95.44 72 ARG A N 1
ATOM 543 C CA . ARG A 1 72 ? 8.053 2.656 -15.856 1.00 95.44 72 ARG A CA 1
ATOM 544 C C . ARG A 1 72 ? 8.121 1.796 -14.591 1.00 95.44 72 ARG A C 1
ATOM 546 O O . ARG A 1 72 ? 9.178 1.701 -13.982 1.00 95.44 72 ARG A O 1
ATOM 553 N N . GLY A 1 73 ? 7.020 1.171 -14.182 1.00 96.38 73 GLY A N 1
ATOM 554 C CA . GLY A 1 73 ? 6.965 0.433 -12.923 1.00 96.38 73 GLY A CA 1
ATOM 555 C C . GLY A 1 73 ? 5.537 0.164 -12.475 1.00 96.38 73 GLY A C 1
ATOM 556 O O . GLY A 1 73 ? 4.716 -0.328 -13.255 1.00 96.38 73 GLY A O 1
ATOM 557 N N . GLY A 1 74 ? 5.223 0.488 -11.225 1.00 96.44 74 GLY A N 1
ATOM 558 C CA . GLY A 1 74 ? 3.913 0.238 -10.639 1.00 96.44 74 GLY A CA 1
ATOM 559 C C . GLY A 1 74 ? 3.616 1.117 -9.430 1.00 96.44 74 GLY A C 1
ATOM 560 O O . GLY A 1 74 ? 4.482 1.797 -8.881 1.00 96.44 74 GLY A O 1
ATOM 561 N N . GLN A 1 75 ? 2.357 1.111 -9.013 1.00 96.31 75 GLN A N 1
ATOM 562 C CA . GLN A 1 75 ? 1.923 1.787 -7.798 1.00 96.31 75 GLN A CA 1
ATOM 563 C C . GLN A 1 75 ? 0.908 0.954 -7.024 1.00 96.31 75 GLN A C 1
ATOM 565 O O . GLN A 1 75 ? 0.152 0.186 -7.613 1.00 96.31 75 GLN A O 1
ATOM 570 N N . VAL A 1 76 ? 0.825 1.189 -5.717 1.00 97.12 76 VAL A N 1
ATOM 571 C CA . VAL A 1 76 ? -0.304 0.762 -4.886 1.00 97.12 76 VAL A CA 1
ATOM 572 C C . VAL A 1 76 ? -1.082 1.995 -4.462 1.00 97.12 76 VAL A C 1
ATOM 574 O O . VAL A 1 76 ? -0.569 2.855 -3.744 1.00 97.12 76 VAL A O 1
ATOM 577 N N . ARG A 1 77 ? -2.333 2.092 -4.906 1.00 98.12 77 ARG A N 1
ATOM 578 C CA . ARG A 1 77 ? -3.280 3.116 -4.478 1.00 98.12 77 ARG A CA 1
ATOM 579 C C . ARG A 1 77 ? -3.995 2.647 -3.215 1.00 98.12 77 ARG A C 1
ATOM 581 O O . ARG A 1 77 ? -4.580 1.571 -3.206 1.00 98.12 77 ARG A O 1
ATOM 588 N N . ILE A 1 78 ? -3.948 3.468 -2.170 1.00 98.19 78 ILE A N 1
ATOM 589 C CA . ILE A 1 78 ? -4.525 3.184 -0.852 1.00 98.19 78 ILE A CA 1
ATOM 590 C C . ILE A 1 78 ? -5.628 4.206 -0.581 1.00 98.19 78 ILE A C 1
ATOM 592 O O . ILE A 1 78 ? -5.332 5.405 -0.526 1.00 98.19 78 ILE A O 1
ATOM 596 N N . ARG A 1 79 ? -6.882 3.753 -0.468 1.00 98.62 79 ARG A N 1
ATOM 597 C CA . ARG A 1 79 ? -8.069 4.622 -0.360 1.00 98.62 79 ARG A CA 1
ATOM 598 C C . ARG A 1 79 ? -8.982 4.211 0.782 1.00 98.62 79 ARG A C 1
ATOM 600 O O . ARG A 1 79 ? -9.199 3.020 0.988 1.00 98.62 79 ARG A O 1
ATOM 607 N N . SER A 1 80 ? -9.566 5.197 1.450 1.00 98.56 80 SER A N 1
ATOM 608 C CA . SER A 1 80 ? -10.603 5.010 2.463 1.00 98.56 80 SER A CA 1
ATOM 609 C C . SER A 1 80 ? -11.524 6.230 2.525 1.00 98.56 80 SER A C 1
ATOM 611 O O . SER A 1 80 ? -11.082 7.348 2.267 1.00 98.56 80 SER A O 1
ATOM 613 N N . ASN A 1 81 ? -12.779 6.008 2.922 1.00 98.06 81 ASN A N 1
ATOM 614 C CA . ASN A 1 81 ? -13.716 7.067 3.318 1.00 98.06 81 ASN A CA 1
ATOM 615 C C . ASN A 1 81 ? -13.835 7.199 4.853 1.00 98.06 81 ASN A C 1
ATOM 617 O O . ASN A 1 81 ? -14.462 8.132 5.345 1.00 98.06 81 ASN A O 1
ATOM 621 N N . ASP A 1 82 ? -13.245 6.275 5.618 1.00 98.38 82 ASP A N 1
ATOM 622 C CA . ASP A 1 82 ? -13.128 6.360 7.077 1.00 98.38 82 ASP A CA 1
ATOM 623 C C . ASP A 1 82 ? -11.970 7.312 7.425 1.00 98.38 82 ASP A C 1
ATOM 625 O O . ASP A 1 82 ? -10.819 7.078 7.044 1.00 98.38 82 ASP A O 1
ATOM 629 N N . SER A 1 83 ? -12.271 8.400 8.139 1.00 98.06 83 SER A N 1
ATOM 630 C CA . SER A 1 83 ? -11.300 9.455 8.462 1.00 98.06 83 SER A CA 1
ATOM 631 C C . SER A 1 83 ? -10.171 8.981 9.384 1.00 98.06 83 SER A C 1
ATOM 633 O O . SER A 1 83 ? -9.043 9.468 9.275 1.00 98.06 83 SER A O 1
ATOM 635 N N . VAL A 1 84 ? -10.432 7.996 10.250 1.00 98.06 84 VAL A N 1
ATOM 636 C CA . VAL A 1 84 ? -9.415 7.384 11.117 1.00 98.06 84 VAL A CA 1
ATOM 637 C C . VAL A 1 84 ? -8.441 6.568 10.272 1.00 98.06 84 VAL A C 1
ATOM 639 O O . VAL A 1 84 ? -7.228 6.690 10.445 1.00 98.06 84 VAL A O 1
ATOM 642 N N . ALA A 1 85 ? -8.953 5.798 9.314 1.00 98.38 85 ALA A N 1
ATOM 643 C CA . ALA A 1 85 ? -8.144 5.065 8.352 1.00 98.38 85 ALA A CA 1
ATOM 644 C C . ALA A 1 85 ? -7.340 6.006 7.442 1.00 98.38 85 ALA A C 1
ATOM 646 O O . ALA A 1 85 ? -6.161 5.753 7.210 1.00 98.38 85 ALA A O 1
ATOM 647 N N . VAL A 1 86 ? -7.928 7.111 6.967 1.00 98.69 86 VAL A N 1
ATOM 648 C CA . VAL A 1 86 ? -7.207 8.122 6.169 1.00 98.69 86 VAL A CA 1
ATOM 649 C C . VAL A 1 86 ? -6.027 8.700 6.951 1.00 98.69 86 VAL A C 1
ATOM 651 O O . VAL A 1 86 ? -4.916 8.740 6.418 1.00 98.69 86 VAL A O 1
ATOM 654 N N . ARG A 1 87 ? -6.226 9.071 8.222 1.00 98.44 87 ARG A N 1
ATOM 655 C CA . ARG A 1 87 ? -5.137 9.540 9.092 1.00 98.44 87 ARG A CA 1
ATOM 656 C C . ARG A 1 87 ? -4.039 8.484 9.247 1.00 98.44 87 ARG A C 1
ATOM 658 O O . ARG A 1 87 ? -2.870 8.800 9.049 1.00 98.44 87 ARG A O 1
ATOM 665 N N . ALA A 1 88 ? -4.409 7.233 9.520 1.00 97.94 88 ALA A N 1
ATOM 666 C CA . ALA A 1 88 ? -3.452 6.135 9.653 1.00 97.94 88 ALA A CA 1
ATOM 667 C C . ALA A 1 88 ? -2.646 5.902 8.357 1.00 97.94 88 ALA 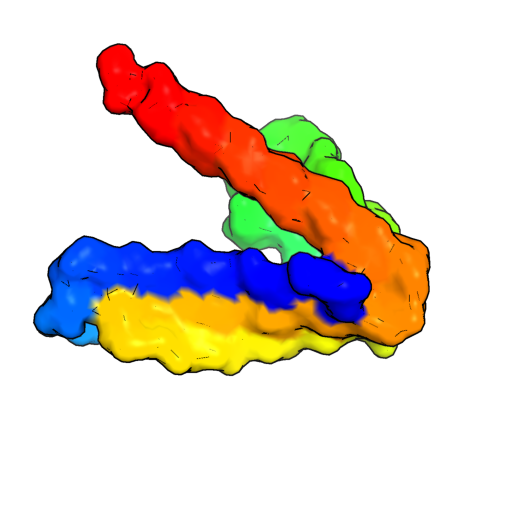A C 1
ATOM 669 O O . ALA A 1 88 ? -1.432 5.712 8.397 1.00 97.94 88 ALA A O 1
ATOM 670 N N . ILE A 1 89 ? -3.295 5.996 7.190 1.00 97.56 89 ILE A N 1
ATOM 671 C CA . ILE A 1 89 ? -2.628 5.937 5.881 1.00 97.56 89 ILE A CA 1
ATOM 672 C C . ILE A 1 89 ? -1.627 7.091 5.727 1.00 97.56 89 ILE A C 1
ATOM 674 O O . ILE A 1 89 ? -0.532 6.892 5.198 1.00 97.56 89 ILE A O 1
ATOM 678 N N . HIS A 1 90 ? -1.979 8.304 6.158 1.00 97.81 90 HIS A N 1
ATOM 679 C CA . HIS A 1 90 ? -1.084 9.461 6.075 1.00 97.81 90 HIS A CA 1
ATOM 680 C C . HIS A 1 90 ? 0.134 9.325 6.985 1.00 97.81 90 HIS A C 1
ATOM 682 O O . HIS A 1 90 ? 1.237 9.616 6.524 1.00 97.81 90 HIS A O 1
ATOM 688 N N . GLU A 1 91 ? -0.044 8.843 8.216 1.00 96.19 91 GLU A N 1
ATOM 689 C CA . GLU A 1 91 ? 1.048 8.547 9.155 1.00 96.19 91 GLU A CA 1
ATOM 690 C C . GLU A 1 91 ? 2.025 7.526 8.563 1.00 96.19 91 GLU A C 1
ATOM 692 O O . GLU A 1 91 ? 3.225 7.789 8.470 1.00 96.19 91 GLU A O 1
ATOM 697 N N . PHE A 1 92 ? 1.496 6.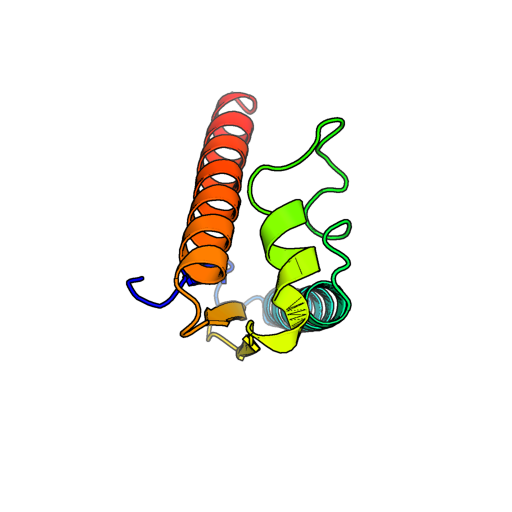408 8.061 1.00 93.81 92 PHE A N 1
ATOM 698 C CA . PHE A 1 92 ? 2.278 5.363 7.404 1.00 93.81 92 PHE A CA 1
ATOM 699 C C . PHE A 1 92 ? 3.083 5.903 6.212 1.00 93.81 92 PHE A C 1
ATOM 701 O O . PHE A 1 92 ? 4.289 5.674 6.100 1.00 93.81 92 PHE A O 1
ATOM 708 N N . LEU A 1 93 ? 2.440 6.659 5.317 1.00 93.12 93 LEU A N 1
ATOM 709 C CA . LEU A 1 93 ? 3.115 7.206 4.140 1.00 93.12 93 LEU A CA 1
ATOM 710 C C . LEU A 1 93 ? 4.126 8.301 4.501 1.00 93.12 93 LEU A C 1
ATOM 712 O O . LEU A 1 93 ? 5.112 8.467 3.785 1.00 93.12 93 LEU A O 1
ATOM 716 N N . ALA A 1 94 ? 3.880 9.080 5.556 1.00 92.88 94 ALA A N 1
ATOM 717 C CA . ALA A 1 94 ? 4.829 10.078 6.042 1.00 92.88 94 ALA A CA 1
ATOM 718 C C . ALA A 1 94 ? 6.097 9.418 6.582 1.00 92.88 94 ALA A C 1
ATOM 720 O O . ALA A 1 94 ? 7.193 9.832 6.205 1.00 92.88 94 ALA A O 1
ATOM 721 N N . PHE A 1 95 ? 5.941 8.354 7.371 1.00 89.25 95 PHE A N 1
ATOM 722 C CA . PHE A 1 95 ? 7.063 7.568 7.866 1.00 89.25 95 PHE A CA 1
ATOM 723 C C . PHE A 1 95 ? 7.895 6.984 6.719 1.00 89.25 95 PHE A C 1
ATOM 725 O O . PHE A 1 95 ? 9.106 7.185 6.684 1.00 89.25 95 PHE A O 1
ATOM 732 N N . GLN A 1 96 ? 7.257 6.351 5.728 1.00 83.75 96 GLN A N 1
ATOM 733 C CA . GLN A 1 96 ? 7.987 5.796 4.582 1.00 83.75 96 GLN A CA 1
ATOM 734 C C . GLN A 1 96 ? 8.794 6.852 3.823 1.00 83.75 96 GLN A C 1
ATOM 736 O O . GLN A 1 96 ? 9.947 6.604 3.480 1.00 83.75 96 GLN A O 1
ATOM 741 N N . ARG A 1 97 ? 8.232 8.048 3.594 1.00 84.81 97 ARG A N 1
ATOM 742 C CA . ARG A 1 97 ? 8.991 9.135 2.956 1.00 84.81 97 ARG A CA 1
ATOM 743 C C . ARG A 1 97 ? 10.233 9.488 3.767 1.00 84.81 97 ARG A C 1
ATOM 745 O O . ARG A 1 97 ? 11.310 9.565 3.195 1.00 84.81 97 ARG A O 1
ATOM 752 N N . GLN A 1 98 ? 10.101 9.666 5.081 1.00 81.62 98 GLN A N 1
ATOM 753 C CA . GLN A 1 98 ? 11.237 10.006 5.944 1.00 81.62 98 GLN A CA 1
ATOM 754 C C . GLN A 1 98 ? 12.326 8.930 5.921 1.00 81.62 98 GLN A C 1
ATOM 756 O O . GLN A 1 98 ? 13.499 9.267 5.820 1.00 81.62 98 GLN A O 1
ATOM 761 N N . GLN A 1 99 ? 11.949 7.650 5.963 1.00 75.19 99 GLN A N 1
ATOM 762 C CA . GLN A 1 99 ? 12.910 6.546 5.943 1.00 75.19 99 GLN A CA 1
ATOM 763 C C . GLN A 1 99 ? 13.638 6.424 4.604 1.00 75.19 99 GLN A C 1
ATOM 765 O O . GLN A 1 99 ? 14.853 6.272 4.590 1.00 75.19 99 GLN A O 1
ATOM 770 N N . HIS A 1 100 ? 12.932 6.554 3.478 1.00 68.25 100 HIS A N 1
ATOM 771 C CA . HIS A 1 100 ? 13.587 6.565 2.170 1.00 68.25 100 HIS A CA 1
ATOM 772 C C . HIS A 1 100 ? 14.461 7.807 1.971 1.00 68.25 100 HIS A C 1
ATOM 774 O O . HIS A 1 100 ? 15.528 7.692 1.384 1.00 68.25 100 HI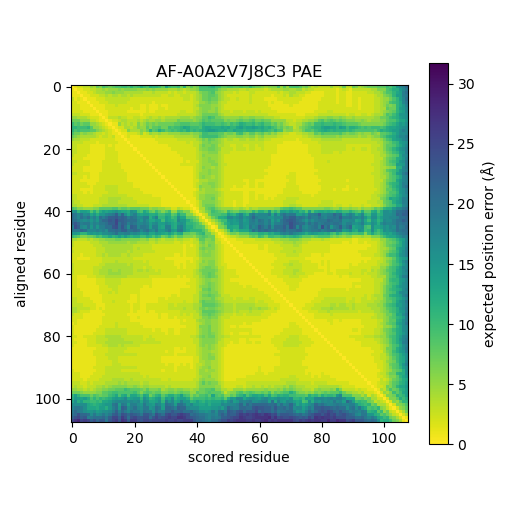S A O 1
ATOM 780 N N . HIS A 1 101 ? 14.072 8.970 2.506 1.00 60.44 101 HIS A N 1
ATOM 781 C CA . HIS A 1 101 ? 14.950 10.141 2.517 1.00 60.44 101 HIS A CA 1
ATOM 782 C C . HIS A 1 101 ? 16.204 9.910 3.369 1.00 60.44 101 HIS A C 1
ATOM 784 O O . HIS A 1 101 ? 17.287 10.268 2.924 1.00 60.44 101 HIS A O 1
ATOM 790 N N . ALA A 1 102 ? 16.088 9.309 4.557 1.00 51.56 102 ALA A N 1
ATOM 791 C CA . ALA A 1 102 ? 17.236 9.010 5.414 1.00 51.56 102 ALA A CA 1
ATOM 792 C C . ALA A 1 102 ? 18.177 7.969 4.781 1.00 51.56 102 ALA A C 1
ATOM 794 O O . ALA A 1 102 ? 19.378 8.199 4.723 1.00 51.56 102 ALA A O 1
ATOM 795 N N . ALA A 1 103 ? 17.634 6.888 4.210 1.00 49.66 103 ALA A N 1
ATOM 796 C CA . ALA A 1 103 ? 18.417 5.863 3.518 1.00 49.66 103 ALA A CA 1
ATOM 797 C C . ALA A 1 103 ? 19.146 6.404 2.274 1.00 49.66 103 ALA A C 1
ATOM 799 O O . ALA A 1 103 ? 20.206 5.905 1.916 1.00 49.66 103 ALA A O 1
ATOM 800 N N . SER A 1 104 ? 18.602 7.438 1.622 1.00 46.44 104 SER A N 1
ATOM 801 C CA . SER A 1 104 ? 19.285 8.144 0.533 1.00 46.44 104 SER A CA 1
ATOM 802 C C . SER A 1 104 ? 20.435 9.050 0.993 1.00 46.44 104 SER A C 1
ATOM 804 O O . SER A 1 104 ? 21.259 9.375 0.154 1.00 46.44 104 SER A O 1
ATOM 806 N N . HIS A 1 105 ? 20.502 9.452 2.270 1.00 37.34 105 HIS A N 1
ATOM 807 C CA . HIS A 1 105 ? 21.597 10.272 2.826 1.00 37.34 105 HIS A CA 1
ATOM 808 C C . HIS A 1 105 ? 22.679 9.447 3.546 1.00 37.34 105 HIS A C 1
ATOM 810 O O . HIS A 1 105 ? 23.720 9.988 3.894 1.00 37.34 105 HIS A O 1
ATOM 816 N N . GLU A 1 106 ? 22.435 8.163 3.819 1.00 36.97 106 GLU A N 1
ATOM 817 C CA . GLU A 1 106 ? 23.428 7.258 4.427 1.00 36.97 106 GLU A CA 1
ATOM 818 C C . GLU A 1 106 ? 24.284 6.535 3.367 1.00 36.97 106 GLU A C 1
ATOM 820 O O . GLU A 1 106 ? 25.235 5.830 3.690 1.00 36.97 106 GLU A O 1
ATOM 825 N N . MET A 1 107 ? 23.956 6.729 2.086 1.00 33.19 107 MET A N 1
ATOM 826 C CA . MET A 1 107 ? 24.757 6.305 0.939 1.00 33.19 107 MET A CA 1
ATOM 827 C C . MET A 1 107 ? 25.487 7.512 0.331 1.00 33.19 107 MET A C 1
ATOM 829 O O . MET A 1 107 ? 25.291 7.809 -0.843 1.00 33.19 107 MET A O 1
ATOM 833 N N . ASP A 1 108 ? 26.287 8.206 1.138 1.00 32.12 108 ASP A N 1
ATOM 834 C CA . ASP A 1 108 ? 27.313 9.164 0.697 1.00 32.12 108 ASP A CA 1
ATOM 835 C C . ASP A 1 108 ? 28.639 8.857 1.412 1.00 32.12 108 ASP A C 1
ATOM 837 O O . ASP A 1 108 ? 28.620 8.682 2.655 1.00 32.12 108 ASP A O 1
#

Foldseek 3Di:
DQFFFKDDDFDPDLVPVVVQVVQLVLLVVCQVCLLVLRNCSVPVPDPDDQFLSVLS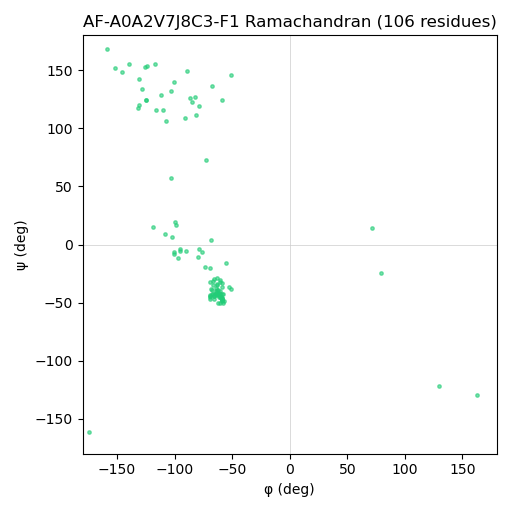SVCSVQWHWDWDRDSGHIMIDIGGPPVSNRVSSVSNVVRVVVVVVVVVVVVD

Radius of gyration: 14.15 Å; Cα contacts (8 Å, |Δi|>4): 156; chains: 1; bounding box: 41×23×37 Å

Secondary structure (DSSP, 8-state):
-TTEEEEEEE-S-SS-HHHHHHHHHHHHHHHHHHHTT---GGGTT-SSPPTTHHHHHHTGGGEEEEEEEETTEEEEEEEES-HHHHHHHHHHHHHHHHHHHHHHHS--

pLDDT: mean 87.55, std 16.61, range [32.12, 98.69]

Sequence (108 aa):
LPDGGRVVLDRDDAVDTAAIATIRAHMRDIATAFRAGDFTKPFQVHAQAVPGTVGMRERRAAISYEAIDRPRGGQVRIRSNDSVAVRAIHEFLAFQRQQHHAASHEMD

Solvent-accessible surface area (backbone atoms only — not comparable to full-atom values): 5827 Å² total; per-residue (Å²): 95,96,44,18,45,70,51,76,50,69,49,91,60,68,79,47,57,68,61,27,51,51,38,31,52,51,27,44,52,51,26,52,34,46,68,72,48,42,65,58,84,92,35,82,85,52,99,58,89,61,58,27,50,66,48,37,39,79,36,33,93,54,49,48,59,42,54,44,81,43,93,32,10,16,24,30,42,36,40,30,87,45,67,68,38,21,50,16,44,45,42,33,53,52,50,51,51,53,50,54,54,50,60,60,65,72,72,117

Nearest PDB structures (foldseek):
  6gfm-assembly1_A  TM=3.733E-01  e=1.465E+00  Escherichia coli K-12
  4m1c-assembly1_A  TM=3.729E-01  e=2.165E+00  Homo sapiens
  2dqr-assembly1_B  TM=3.160E-01  e=3.888E+00  Bacillus subtilis